Protein AF-A0A527YQC4-F1 (afdb_monomer)

Radius of gyration: 11.83 Å; Cα contacts (8 Å, |Δi|>4): 40; chains: 1; bounding box: 30×25×26 Å

pLDDT: mean 95.85, std 4.12, range [71.0, 98.56]

Foldseek 3Di:
DDLQVLQCVLCCLVVCLVVVCVVDVCSVVDDLLCPCPPDPDDDDNNNQVNCVVVVNHD

Secondary structure (DSSP, 8-state):
--HHHHHHHHHHHHHTHHHHHHH-GGGGG--GGGTTTT--SPPPHHHHHHHHHTTS--

Sequence (58 aa):
VSDETGYQMTKLLFENLDQLTAAHAAAKAIDMAKALDGMPVPLHPGAERYYKEKGLVK

Solvent-accessible surface area (backbone atoms only — not comparable to full-atom values): 3568 Å² total; per-residue (Å²): 131,56,48,66,58,39,23,52,54,49,49,54,54,70,78,36,43,69,61,45,32,73,75,37,71,72,44,71,73,69,48,79,92,54,70,66,68,89,64,90,64,85,73,56,69,16,37,45,52,51,36,37,77,73,68,77,47,135

Mean predicted aligned error: 2.45 Å

Structure (mmCIF, N/CA/C/O backbone):
data_AF-A0A527YQC4-F1
#
_entry.id   AF-A0A527YQC4-F1
#
loop_
_atom_site.group_PDB
_atom_site.id
_atom_site.type_symbol
_atom_site.label_atom_id
_atom_site.label_alt_id
_atom_site.label_comp_id
_atom_site.label_asym_id
_atom_site.label_entity_id
_atom_site.label_seq_id
_atom_site.pdbx_PDB_ins_code
_atom_site.Cartn_x
_atom_site.Cartn_y
_atom_site.Cartn_z
_atom_site.occupancy
_atom_site.B_iso_or_equiv
_atom_site.auth_seq_id
_atom_site.auth_comp_id
_atom_site.auth_asym_id
_atom_site.auth_atom_id
_atom_site.pdbx_PDB_model_num
ATOM 1 N N . VAL A 1 1 ? 4.296 4.196 13.996 1.00 88.25 1 VAL A N 1
ATOM 2 C CA . VAL A 1 1 ? 4.529 5.408 13.168 1.00 88.25 1 VAL A CA 1
ATOM 3 C C . VAL A 1 1 ? 3.228 6.204 13.126 1.00 88.25 1 VAL A C 1
ATOM 5 O O . VAL A 1 1 ? 2.264 5.725 13.706 1.00 88.25 1 VAL A O 1
ATOM 8 N N . SER A 1 2 ? 3.169 7.404 12.539 1.00 98.25 2 SER A N 1
ATOM 9 C CA . SER A 1 2 ? 1.870 8.078 12.369 1.00 98.25 2 SER A CA 1
ATOM 10 C C . SER A 1 2 ? 1.026 7.356 11.314 1.00 98.25 2 SER A C 1
ATOM 12 O O . SER A 1 2 ? 1.568 6.685 10.428 1.00 98.25 2 SER A O 1
ATOM 14 N N . ASP A 1 3 ? -0.295 7.508 11.388 1.00 98.44 3 ASP A N 1
ATOM 15 C CA . ASP A 1 3 ? -1.214 6.912 10.412 1.00 98.44 3 ASP A CA 1
ATOM 16 C C . ASP A 1 3 ? -0.944 7.418 8.999 1.00 98.44 3 ASP A C 1
ATOM 18 O O . ASP A 1 3 ? -0.935 6.633 8.054 1.00 98.44 3 ASP A O 1
ATOM 22 N N . GLU A 1 4 ? -0.633 8.706 8.859 1.00 98.44 4 GLU A N 1
ATOM 23 C CA . GLU A 1 4 ? -0.314 9.284 7.558 1.00 98.44 4 GLU A CA 1
ATOM 24 C C . GLU A 1 4 ? 0.981 8.704 6.985 1.00 98.44 4 GLU A C 1
ATOM 26 O O . GLU A 1 4 ? 1.013 8.303 5.824 1.00 98.44 4 GLU A O 1
ATOM 31 N N . THR A 1 5 ? 2.032 8.558 7.799 1.00 98.50 5 THR A N 1
ATOM 32 C CA . THR A 1 5 ? 3.260 7.894 7.34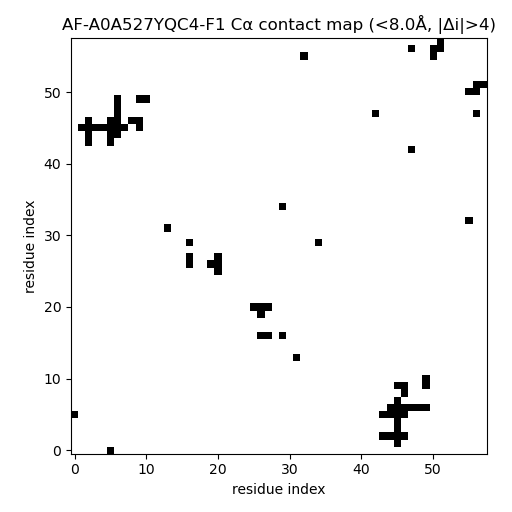6 1.00 98.50 5 THR A CA 1
ATOM 33 C C . THR A 1 5 ? 2.985 6.445 6.941 1.00 98.50 5 THR A C 1
ATOM 35 O O . THR A 1 5 ? 3.432 6.025 5.877 1.00 98.50 5 THR A O 1
ATOM 38 N N . GLY A 1 6 ? 2.219 5.688 7.733 1.00 98.44 6 GLY A N 1
ATOM 39 C CA . GLY A 1 6 ? 1.867 4.304 7.398 1.00 98.44 6 GLY A CA 1
ATOM 40 C C . GLY A 1 6 ? 1.076 4.184 6.089 1.00 98.44 6 GLY A C 1
ATOM 41 O O . GLY A 1 6 ? 1.343 3.291 5.282 1.00 98.44 6 GLY A O 1
ATOM 42 N N . TYR A 1 7 ? 0.148 5.112 5.842 1.00 98.56 7 TYR A N 1
ATOM 43 C CA . TYR A 1 7 ? -0.598 5.185 4.587 1.00 98.56 7 TYR A CA 1
ATOM 44 C C . TYR A 1 7 ? 0.316 5.493 3.402 1.00 98.56 7 TYR A C 1
ATOM 46 O O . TYR A 1 7 ? 0.308 4.749 2.425 1.00 98.56 7 TYR A O 1
ATOM 54 N N . GLN A 1 8 ? 1.140 6.543 3.494 1.00 98.56 8 GLN A N 1
ATOM 55 C CA . GLN A 1 8 ? 2.030 6.937 2.399 1.00 98.56 8 GLN A CA 1
ATOM 56 C C . GLN A 1 8 ? 3.052 5.846 2.078 1.00 98.56 8 GLN A C 1
ATOM 58 O O . GLN A 1 8 ? 3.283 5.564 0.908 1.00 98.56 8 GLN A O 1
ATOM 63 N N . MET A 1 9 ? 3.611 5.171 3.088 1.00 98.19 9 MET A N 1
ATOM 64 C CA . MET A 1 9 ? 4.511 4.033 2.869 1.00 98.19 9 MET A CA 1
ATOM 65 C C . MET A 1 9 ? 3.827 2.912 2.079 1.00 98.19 9 MET A C 1
ATOM 67 O O . MET A 1 9 ? 4.381 2.427 1.095 1.00 98.19 9 MET A O 1
ATOM 71 N N . THR A 1 10 ? 2.614 2.528 2.484 1.00 97.62 10 THR A N 1
ATOM 72 C CA . THR A 1 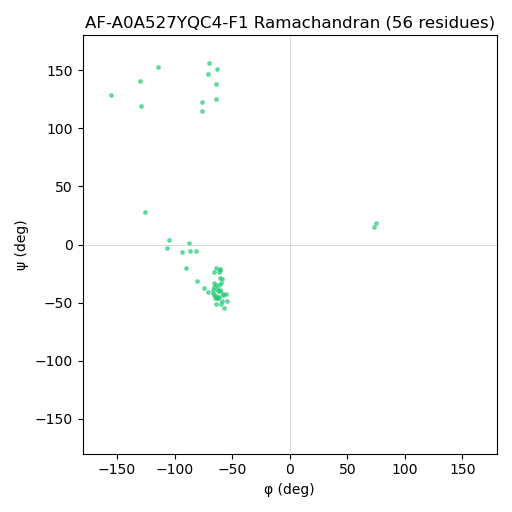10 ? 1.853 1.458 1.820 1.00 97.62 10 THR A CA 1
ATOM 73 C C . THR A 1 10 ? 1.481 1.863 0.394 1.00 97.62 10 THR A C 1
ATOM 75 O O . THR A 1 10 ? 1.698 1.106 -0.549 1.00 97.62 10 THR A O 1
ATOM 78 N N . LYS A 1 11 ? 0.989 3.092 0.216 1.00 98.12 11 LYS A N 1
ATOM 79 C CA . LYS A 1 11 ? 0.621 3.644 -1.087 1.00 98.12 11 LYS A CA 1
ATOM 80 C C . LYS A 1 11 ? 1.802 3.684 -2.049 1.00 98.12 11 LYS A C 1
ATOM 82 O O . LYS A 1 11 ? 1.700 3.174 -3.162 1.00 98.12 11 LYS A O 1
ATOM 87 N N . LEU A 1 12 ? 2.922 4.259 -1.616 1.00 97.94 12 LEU A N 1
ATOM 88 C CA . LEU A 1 12 ? 4.108 4.410 -2.452 1.00 97.94 12 LEU A CA 1
ATOM 89 C C . LEU A 1 12 ? 4.704 3.058 -2.848 1.00 97.94 12 LEU A C 1
ATOM 91 O O . LEU A 1 12 ? 5.165 2.937 -3.979 1.00 97.94 12 LEU A O 1
ATOM 95 N N . LEU A 1 13 ? 4.645 2.046 -1.974 1.00 97.31 13 LEU A N 1
ATOM 96 C CA . LEU A 1 13 ? 5.072 0.685 -2.300 1.00 97.31 13 LEU A CA 1
ATOM 97 C C . LEU A 1 13 ? 4.320 0.136 -3.522 1.00 97.31 13 LEU A C 1
ATOM 99 O O . LEU A 1 13 ? 4.947 -0.283 -4.492 1.00 97.31 13 LEU A O 1
ATOM 103 N N . PHE A 1 14 ? 2.987 0.152 -3.491 1.00 97.44 14 PHE A N 1
ATOM 104 C CA . PHE A 1 14 ? 2.184 -0.463 -4.550 1.00 97.44 14 PHE A CA 1
ATOM 105 C C . PHE A 1 14 ? 2.041 0.403 -5.806 1.00 97.44 14 PHE A C 1
ATOM 107 O O . PHE A 1 14 ? 1.950 -0.134 -6.906 1.00 97.44 14 PHE A O 1
ATOM 114 N N . GLU A 1 15 ? 2.036 1.730 -5.677 1.00 97.31 15 GLU A N 1
ATOM 115 C CA . GLU A 1 15 ? 1.887 2.637 -6.827 1.00 97.31 15 GLU A CA 1
ATOM 116 C C . GLU A 1 15 ? 3.198 2.860 -7.601 1.00 97.31 15 GLU A C 1
ATOM 118 O O . GLU A 1 15 ? 3.180 3.476 -8.661 1.00 97.31 15 GLU A O 1
ATOM 123 N N . ASN A 1 16 ? 4.329 2.337 -7.110 1.00 97.69 16 ASN A N 1
ATOM 124 C CA . ASN A 1 16 ? 5.641 2.464 -7.760 1.00 97.69 16 ASN A CA 1
ATOM 125 C C . ASN A 1 16 ? 6.330 1.107 -7.997 1.00 97.69 16 ASN A C 1
ATOM 127 O O . ASN A 1 16 ? 7.562 1.039 -8.050 1.00 97.69 16 ASN A O 1
ATOM 131 N N . LEU A 1 17 ? 5.565 0.020 -8.158 1.00 97.00 17 LEU A N 1
ATOM 132 C CA . LEU A 1 17 ? 6.130 -1.320 -8.373 1.00 97.00 17 LEU A CA 1
ATOM 133 C C . LEU A 1 17 ? 7.029 -1.417 -9.612 1.00 97.00 17 LEU A C 1
ATOM 135 O O . LEU A 1 17 ? 7.999 -2.174 -9.588 1.00 97.00 17 LEU A O 1
ATOM 139 N N . ASP A 1 18 ? 6.778 -0.623 -10.654 1.00 96.88 18 ASP A N 1
ATOM 140 C CA . ASP A 1 18 ? 7.642 -0.569 -11.840 1.00 96.88 18 ASP A CA 1
ATOM 141 C C . ASP A 1 18 ? 9.044 -0.048 -11.497 1.00 96.88 18 ASP A C 1
ATOM 143 O O . ASP A 1 18 ? 10.052 -0.637 -11.894 1.00 96.88 18 ASP A O 1
ATOM 147 N N . GLN A 1 19 ? 9.123 1.016 -10.690 1.00 97.81 19 GLN A N 1
ATOM 148 C CA . GLN A 1 19 ? 10.399 1.568 -10.225 1.00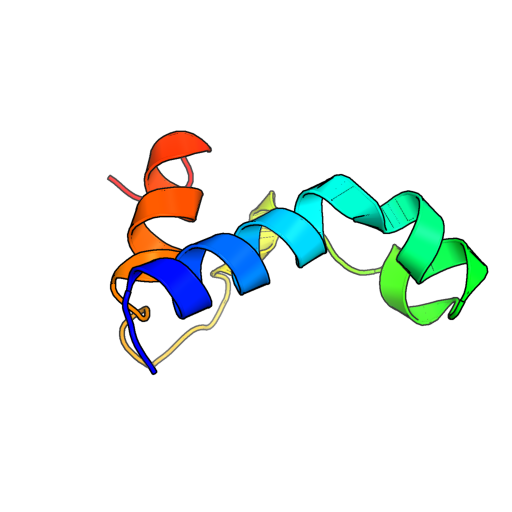 97.81 19 GLN A CA 1
ATOM 149 C C . GLN A 1 19 ? 11.117 0.586 -9.293 1.00 97.81 19 GLN A C 1
ATOM 151 O O . GLN A 1 19 ? 12.322 0.370 -9.426 1.00 97.81 19 GLN A O 1
ATOM 156 N N . LEU A 1 20 ? 10.380 -0.063 -8.388 1.00 97.25 20 LEU A N 1
ATOM 157 C CA . LEU A 1 20 ? 10.930 -1.097 -7.506 1.00 97.25 20 LEU A CA 1
ATOM 158 C C . LEU A 1 20 ? 11.441 -2.307 -8.293 1.00 97.25 20 LEU A C 1
ATOM 160 O O . LEU A 1 20 ? 12.492 -2.849 -7.967 1.00 97.25 20 LEU A O 1
ATOM 164 N N . THR A 1 21 ? 10.740 -2.699 -9.356 1.00 97.44 21 THR A N 1
ATOM 165 C CA . THR A 1 21 ? 11.142 -3.785 -10.257 1.00 97.44 21 THR A CA 1
ATOM 166 C C . THR A 1 21 ? 12.405 -3.442 -11.037 1.00 97.44 21 THR A C 1
ATOM 168 O O . THR A 1 21 ? 13.265 -4.308 -11.207 1.00 97.44 21 THR A O 1
ATOM 171 N N . ALA A 1 22 ? 12.542 -2.190 -11.481 1.00 98.12 22 ALA A N 1
ATOM 172 C CA . ALA A 1 22 ? 13.761 -1.704 -12.119 1.00 98.12 22 ALA A CA 1
ATOM 173 C C . ALA A 1 22 ? 14.952 -1.687 -11.145 1.00 98.12 22 ALA A C 1
ATOM 175 O O . ALA A 1 22 ? 16.072 -2.003 -11.543 1.00 98.12 22 ALA A O 1
ATOM 176 N N . ALA A 1 23 ? 14.710 -1.363 -9.872 1.00 98.00 23 ALA A N 1
ATOM 177 C CA . ALA A 1 23 ? 15.737 -1.367 -8.835 1.00 98.00 23 ALA A CA 1
ATOM 178 C C . ALA A 1 23 ? 16.125 -2.786 -8.381 1.00 98.00 23 ALA A C 1
ATOM 180 O O . ALA A 1 23 ? 17.294 -3.041 -8.093 1.00 98.00 23 ALA A O 1
ATOM 181 N N . HIS A 1 24 ? 15.165 -3.714 -8.295 1.00 98.25 24 HIS A N 1
ATOM 182 C CA . HIS A 1 24 ? 15.409 -5.075 -7.824 1.00 98.25 24 HIS A CA 1
ATOM 183 C C . HIS A 1 24 ? 14.389 -6.092 -8.364 1.00 98.25 24 HIS A C 1
ATOM 185 O O . HIS A 1 24 ? 13.180 -5.970 -8.169 1.00 98.25 24 HIS A O 1
ATOM 191 N N . ALA A 1 25 ? 14.880 -7.193 -8.944 1.00 97.69 25 ALA A N 1
ATOM 192 C CA . ALA A 1 25 ? 14.039 -8.198 -9.601 1.00 97.69 25 ALA A CA 1
ATOM 193 C C . ALA A 1 25 ? 13.005 -8.874 -8.676 1.00 97.69 25 ALA A C 1
ATOM 195 O O . ALA A 1 25 ? 11.941 -9.268 -9.149 1.00 97.69 25 ALA A O 1
ATOM 196 N N . ALA A 1 26 ? 13.283 -8.984 -7.371 1.00 97.19 26 ALA A N 1
ATOM 197 C CA . ALA A 1 26 ? 12.344 -9.570 -6.405 1.00 97.19 26 ALA A CA 1
ATOM 198 C C . ALA A 1 26 ? 11.015 -8.803 -6.294 1.00 97.19 26 ALA A C 1
ATOM 200 O O . ALA A 1 26 ? 10.004 -9.407 -5.944 1.00 97.19 26 ALA A O 1
ATOM 201 N N . ALA A 1 27 ? 10.982 -7.509 -6.636 1.00 97.19 27 ALA A N 1
ATOM 202 C CA . ALA A 1 27 ? 9.746 -6.731 -6.597 1.00 97.19 27 ALA A CA 1
ATOM 203 C C . ALA A 1 27 ? 8.684 -7.242 -7.591 1.00 97.19 27 ALA A C 1
ATOM 205 O O . ALA A 1 27 ? 7.497 -7.040 -7.357 1.00 97.19 27 ALA A O 1
ATOM 206 N N . LYS A 1 28 ? 9.078 -8.004 -8.626 1.00 96.81 28 LYS A N 1
ATOM 207 C CA . LYS A 1 28 ? 8.148 -8.679 -9.553 1.00 96.81 28 LYS A CA 1
ATOM 208 C C . LYS A 1 28 ? 7.222 -9.686 -8.870 1.00 96.81 28 LYS A C 1
ATOM 210 O O . LYS A 1 28 ? 6.204 -10.052 -9.444 1.00 96.81 28 LYS A O 1
ATOM 215 N N . ALA A 1 29 ? 7.598 -10.180 -7.691 1.00 96.69 29 ALA A N 1
ATOM 216 C CA . ALA A 1 29 ? 6.792 -11.124 -6.926 1.00 96.69 29 ALA A CA 1
ATOM 217 C C . ALA A 1 29 ? 5.766 -10.437 -6.008 1.00 96.69 29 ALA A C 1
ATOM 219 O O . ALA A 1 29 ? 4.977 -11.129 -5.367 1.00 96.69 29 ALA A O 1
ATOM 220 N N . ILE A 1 30 ? 5.781 -9.103 -5.910 1.00 96.44 30 ILE A N 1
ATOM 221 C CA . ILE A 1 30 ? 4.837 -8.364 -5.073 1.00 96.44 30 ILE A CA 1
ATOM 222 C C . ILE A 1 30 ? 3.480 -8.323 -5.776 1.00 96.44 30 ILE A C 1
ATOM 224 O O . ILE A 1 30 ? 3.360 -7.826 -6.893 1.00 96.44 30 ILE A O 1
ATOM 228 N N . ASP A 1 31 ? 2.455 -8.821 -5.090 1.00 94.88 31 ASP A N 1
ATOM 229 C CA . ASP A 1 31 ? 1.077 -8.862 -5.566 1.00 94.88 31 ASP A CA 1
ATOM 230 C C . ASP A 1 31 ? 0.160 -8.268 -4.494 1.00 94.88 31 ASP A C 1
ATOM 232 O O . ASP A 1 31 ? 0.087 -8.765 -3.368 1.00 94.88 31 ASP A O 1
ATOM 236 N N . MET A 1 32 ? -0.542 -7.191 -4.849 1.00 94.19 32 MET A N 1
ATOM 237 C CA . MET A 1 32 ? -1.466 -6.509 -3.948 1.00 94.19 32 MET A CA 1
ATOM 238 C C . MET A 1 32 ? -2.608 -7.430 -3.493 1.00 94.19 32 MET A C 1
ATOM 240 O O . MET A 1 32 ? -3.026 -7.345 -2.340 1.00 94.19 32 MET A O 1
ATOM 244 N N . ALA A 1 33 ? -3.080 -8.339 -4.353 1.00 93.50 33 ALA A N 1
ATOM 245 C CA . ALA A 1 33 ? -4.175 -9.250 -4.022 1.00 93.50 33 ALA A CA 1
ATOM 246 C C . ALA A 1 33 ? -3.805 -10.247 -2.914 1.00 93.50 33 ALA A C 1
ATOM 248 O O . ALA A 1 33 ? -4.686 -10.738 -2.215 1.00 93.50 33 ALA A O 1
ATOM 249 N N . LYS A 1 34 ? -2.505 -10.509 -2.737 1.00 94.75 34 LYS A N 1
ATOM 250 C CA . LYS A 1 34 ? -1.953 -11.434 -1.736 1.00 94.75 34 LYS A CA 1
ATOM 251 C C . LYS A 1 34 ? -1.322 -10.718 -0.548 1.00 94.75 34 LYS A C 1
ATOM 253 O O . LYS A 1 34 ? -0.743 -11.359 0.322 1.00 94.75 34 LYS A O 1
ATOM 258 N N . ALA A 1 35 ? -1.406 -9.388 -0.496 1.00 93.75 35 ALA A N 1
ATOM 259 C CA . ALA A 1 35 ? -0.693 -8.579 0.492 1.00 93.75 35 ALA A CA 1
ATOM 260 C C . ALA A 1 35 ? -1.073 -8.901 1.950 1.00 93.75 35 ALA A C 1
ATOM 262 O O . ALA A 1 35 ? -0.315 -8.587 2.867 1.00 93.75 35 ALA A O 1
ATOM 263 N N . LEU A 1 36 ? -2.242 -9.511 2.159 1.00 94.31 36 LEU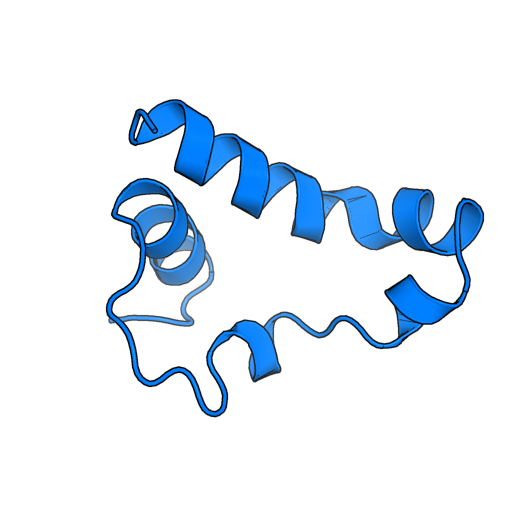 A N 1
ATOM 264 C CA . LEU A 1 36 ? -2.786 -9.856 3.473 1.00 94.31 36 LEU A CA 1
ATOM 265 C C . LEU A 1 36 ? -2.720 -11.360 3.779 1.00 94.31 36 LEU A C 1
ATOM 267 O O . LEU A 1 36 ? -3.083 -11.773 4.883 1.00 94.31 36 LEU A O 1
ATOM 271 N N . ASP A 1 37 ? -2.250 -12.176 2.832 1.00 94.44 37 ASP A N 1
ATOM 272 C CA . ASP A 1 37 ? -2.210 -13.626 2.985 1.00 94.44 37 ASP A CA 1
ATOM 273 C C . ASP A 1 37 ? -1.256 -14.018 4.121 1.00 94.44 37 ASP A C 1
ATOM 275 O O . ASP A 1 37 ? -0.080 -13.655 4.141 1.00 94.44 37 ASP A O 1
ATOM 279 N N . GLY A 1 38 ? -1.773 -14.785 5.084 1.00 91.50 38 GLY A N 1
ATOM 280 C CA . GLY A 1 38 ? -0.977 -15.321 6.188 1.00 91.50 38 GLY A CA 1
ATOM 281 C C . GLY A 1 38 ? -0.568 -14.304 7.257 1.00 91.50 38 GLY A C 1
ATOM 282 O O . GLY A 1 38 ? 0.305 -14.624 8.060 1.00 91.50 38 GLY A O 1
ATOM 283 N N . MET A 1 39 ? -1.173 -13.111 7.302 1.00 92.31 39 MET A N 1
ATOM 284 C CA . MET A 1 39 ? -0.854 -12.089 8.305 1.00 92.31 39 MET A CA 1
ATOM 285 C C . MET A 1 39 ? -1.473 -12.428 9.681 1.00 92.31 39 MET A C 1
ATOM 287 O O . MET A 1 39 ? -2.697 -12.423 9.805 1.00 92.31 39 MET A O 1
ATOM 291 N N . PRO A 1 40 ? -0.676 -12.693 10.740 1.00 93.81 40 PRO A N 1
ATOM 292 C CA . PRO A 1 40 ? -1.205 -13.071 12.056 1.00 93.81 40 PRO A CA 1
ATOM 293 C C . PRO A 1 40 ? -1.394 -11.874 13.003 1.00 93.81 40 PRO A C 1
ATOM 295 O O . PRO A 1 40 ? -1.889 -12.036 14.117 1.00 93.81 40 PRO A O 1
ATOM 298 N N . VAL A 1 41 ? -0.952 -10.684 12.590 1.00 95.19 41 VAL A N 1
ATOM 299 C CA . VAL A 1 41 ? -0.971 -9.451 13.387 1.00 95.19 41 VAL A CA 1
ATOM 300 C C . VAL A 1 41 ? -1.921 -8.424 12.772 1.00 95.19 41 VAL A C 1
ATOM 302 O O . VAL A 1 41 ? -2.131 -8.438 11.557 1.00 95.19 41 VAL A O 1
ATOM 305 N N . PRO A 1 42 ? -2.499 -7.518 13.581 1.00 94.50 42 PRO A N 1
ATOM 306 C CA . PRO A 1 42 ? -3.357 -6.465 13.058 1.00 94.50 42 PRO A CA 1
ATOM 307 C C . PRO A 1 42 ? -2.586 -5.516 12.135 1.00 94.50 42 PRO A C 1
ATOM 309 O O . PRO A 1 42 ? -1.389 -5.272 12.306 1.00 94.50 42 PRO A O 1
ATOM 312 N N . LEU A 1 43 ? -3.306 -4.938 11.176 1.00 96.12 43 LEU A N 1
ATOM 313 C CA . LEU A 1 43 ? -2.764 -3.920 10.287 1.00 96.12 43 LEU A CA 1
ATOM 314 C C . LEU A 1 43 ? -2.528 -2.605 11.034 1.00 96.12 43 LEU A C 1
ATOM 316 O O . LEU A 1 43 ? -3.289 -2.215 11.919 1.00 96.12 43 LEU A O 1
ATOM 320 N N . HIS A 1 44 ? -1.493 -1.877 10.620 1.00 97.56 44 HIS A N 1
ATOM 321 C CA . HIS A 1 44 ? -1.336 -0.482 11.021 1.00 97.56 44 HIS A CA 1
ATOM 322 C C . HIS A 1 44 ? -2.509 0.348 10.456 1.00 97.56 44 HIS A C 1
ATOM 324 O O . HIS A 1 44 ? -2.814 0.172 9.273 1.00 97.56 44 HIS A O 1
ATOM 330 N N . PRO A 1 45 ? -3.115 1.299 11.200 1.00 98.00 45 PRO A N 1
ATOM 331 C CA . PRO A 1 45 ? -4.308 2.024 10.736 1.00 98.00 45 PRO A CA 1
ATOM 332 C C . PRO A 1 45 ? -4.133 2.719 9.375 1.00 98.00 45 PRO A C 1
ATOM 334 O O . PRO A 1 45 ? -4.981 2.610 8.494 1.00 98.00 45 PRO A O 1
ATOM 337 N N . GLY A 1 46 ? -2.982 3.363 9.151 1.00 98.38 46 GLY A N 1
ATO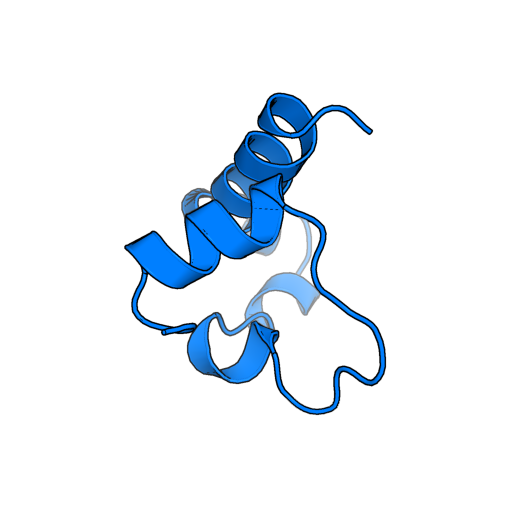M 338 C CA . GLY A 1 46 ? -2.626 3.926 7.841 1.00 98.38 46 GLY A CA 1
ATOM 339 C C . GLY A 1 46 ? -2.592 2.918 6.680 1.00 98.38 46 GLY A C 1
ATOM 340 O O . GLY A 1 46 ? -3.089 3.214 5.596 1.00 98.38 46 GLY A O 1
ATOM 341 N N . ALA A 1 47 ? -2.038 1.721 6.898 1.00 97.81 47 ALA A N 1
ATOM 342 C CA . ALA A 1 47 ? -2.012 0.664 5.883 1.00 97.81 47 ALA A CA 1
ATOM 343 C C . ALA A 1 47 ? -3.414 0.085 5.651 1.00 97.81 47 ALA A C 1
ATOM 345 O O . ALA A 1 47 ? -3.821 -0.118 4.510 1.00 97.81 47 ALA A O 1
ATOM 346 N N . GLU A 1 48 ? -4.178 -0.118 6.729 1.00 97.25 48 GLU A N 1
ATOM 347 C CA . GLU A 1 48 ? -5.568 -0.571 6.658 1.00 97.25 48 GLU A CA 1
ATOM 348 C C . GLU A 1 48 ? -6.427 0.388 5.824 1.00 97.25 48 GLU A C 1
ATOM 350 O O . GLU A 1 48 ? -7.172 -0.064 4.957 1.00 97.25 48 GLU A O 1
ATOM 355 N N . ARG A 1 49 ? -6.270 1.708 6.013 1.00 98.00 49 ARG A N 1
ATOM 356 C CA . ARG A 1 49 ? -6.944 2.729 5.195 1.00 98.00 49 ARG A CA 1
ATOM 357 C C . ARG A 1 49 ? -6.678 2.522 3.703 1.00 98.00 49 ARG A C 1
ATOM 359 O O . ARG A 1 49 ? -7.622 2.495 2.920 1.00 98.00 49 A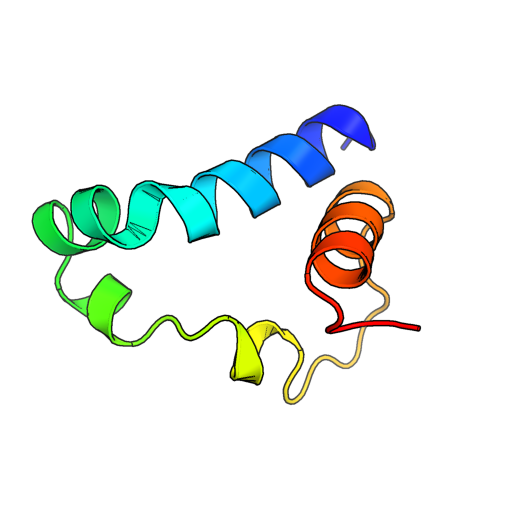RG A O 1
ATOM 366 N N . TYR A 1 50 ? -5.417 2.323 3.316 1.00 98.00 50 TYR A N 1
ATOM 367 C CA . TYR A 1 50 ? -5.055 2.079 1.917 1.00 98.00 50 TYR A CA 1
ATOM 368 C C . TYR A 1 50 ? -5.677 0.784 1.375 1.00 98.00 50 TYR A C 1
ATOM 370 O O . TYR A 1 50 ? -6.267 0.777 0.297 1.00 98.00 50 TYR A O 1
ATOM 378 N N . TYR A 1 51 ? -5.601 -0.315 2.128 1.00 96.94 51 TYR A N 1
ATOM 379 C CA . TYR A 1 51 ? -6.182 -1.585 1.693 1.00 96.94 51 TYR A CA 1
ATOM 380 C C . TYR A 1 51 ? -7.716 -1.541 1.600 1.00 96.94 51 TYR A C 1
ATOM 382 O O . TYR A 1 51 ? -8.274 -2.147 0.685 1.00 96.94 51 TYR A O 1
ATOM 390 N N . LYS A 1 52 ? -8.402 -0.780 2.466 1.00 96.38 52 LYS A N 1
ATOM 391 C CA . LYS A 1 52 ? -9.847 -0.503 2.354 1.00 96.38 52 LYS A CA 1
ATOM 392 C C . LYS A 1 52 ? -10.180 0.258 1.067 1.00 96.38 52 LYS A C 1
ATOM 394 O O . LYS A 1 52 ? -11.081 -0.149 0.341 1.00 96.38 52 LYS A O 1
ATOM 399 N N . GLU A 1 53 ? -9.416 1.300 0.727 1.00 96.62 53 GLU A N 1
ATOM 400 C CA . GLU A 1 53 ? -9.576 2.052 -0.535 1.00 96.62 53 GLU A CA 1
ATOM 401 C C . GLU A 1 53 ? -9.396 1.169 -1.780 1.00 96.62 53 GLU A C 1
ATOM 403 O O . GLU A 1 53 ? -10.054 1.383 -2.798 1.00 96.62 53 GLU A O 1
ATOM 408 N N . LYS A 1 54 ? -8.518 0.162 -1.703 1.00 95.69 54 LYS A N 1
ATOM 409 C CA . LYS A 1 54 ? -8.290 -0.819 -2.776 1.00 95.69 54 LYS A CA 1
ATOM 410 C C . LYS A 1 54 ? -9.235 -2.028 -2.721 1.00 95.69 54 LYS A C 1
ATOM 412 O O . LYS A 1 54 ? -9.123 -2.914 -3.562 1.00 95.69 54 LYS A O 1
ATOM 417 N N . GLY A 1 55 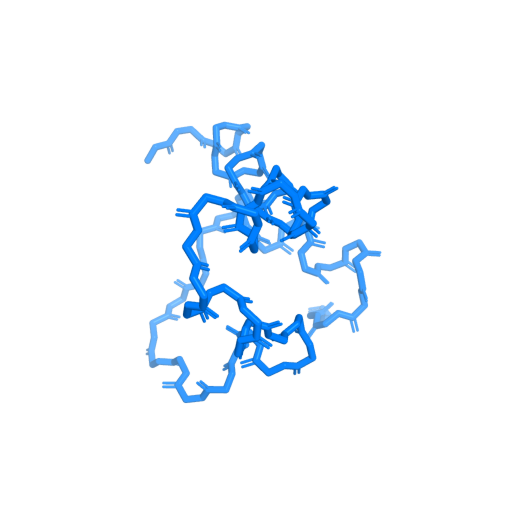? -10.167 -2.070 -1.767 1.00 94.44 55 GLY A N 1
ATOM 418 C CA . GLY A 1 55 ? -11.173 -3.129 -1.646 1.00 94.44 55 GLY A CA 1
ATOM 419 C C . GLY A 1 55 ? -10.659 -4.464 -1.094 1.00 94.44 55 GLY A C 1
ATOM 420 O O . GLY A 1 55 ? -11.315 -5.485 -1.282 1.00 94.44 55 GLY A O 1
ATOM 421 N N . LEU A 1 56 ? -9.504 -4.473 -0.423 1.00 91.81 56 LEU A N 1
ATOM 422 C CA . LEU A 1 56 ? -8.876 -5.676 0.153 1.00 91.81 56 LEU A CA 1
ATOM 423 C C . LEU A 1 56 ? -9.311 -5.946 1.598 1.00 91.81 56 LEU A C 1
ATOM 425 O O . LEU A 1 56 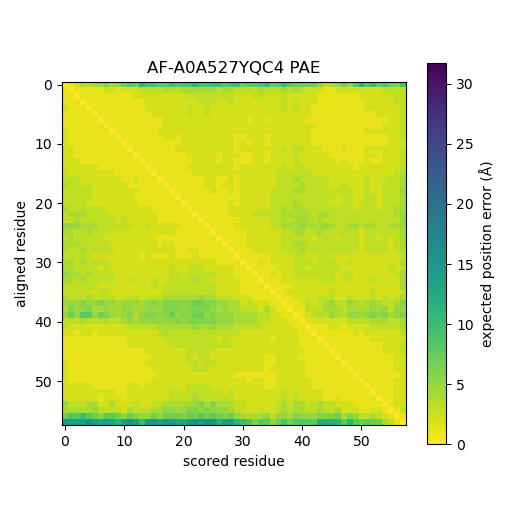? -9.192 -7.068 2.082 1.00 91.81 56 LEU A O 1
ATOM 429 N N . VAL A 1 57 ? -9.824 -4.926 2.287 1.00 86.38 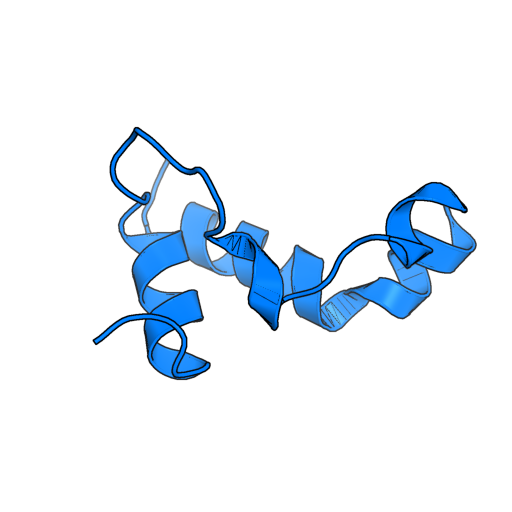57 VAL A N 1
ATOM 430 C CA . VAL A 1 57 ? -10.341 -5.008 3.660 1.00 86.38 57 VAL A CA 1
ATOM 431 C C . VAL A 1 57 ? -11.723 -4.357 3.687 1.00 86.38 57 VAL A C 1
ATOM 433 O O . VAL A 1 57 ? -11.933 -3.347 3.014 1.00 86.38 57 VAL A O 1
ATOM 436 N N . LYS A 1 58 ? -12.663 -4.945 4.435 1.00 71.00 58 LYS A N 1
ATOM 437 C CA . LYS A 1 58 ? -13.998 -4.379 4.688 1.00 71.00 58 LYS A CA 1
ATOM 438 C C . LYS A 1 58 ? -14.026 -3.633 6.016 1.00 71.00 58 LYS A C 1
ATOM 440 O O . LYS A 1 58 ? -13.382 -4.119 6.969 1.00 71.00 58 LYS A O 1
#